Protein AF-A0A4R8KPI2-F1 (afdb_monomer_lite)

Organism: NCBI:txid480658

Secondary structure (DSSP, 8-state):
------PPPHHHHHHHHHHHSTTPPB---SSHHHHHHHHHTT-SB-

Foldseek 3Di:
DDPPPPPQDPVSLVVVQPVVDVNQDADDDPDPVSVVVCVVVPRSHD

InterPro domains:
  IPR015813 Pyruvate/Phosphoenolpyruvate kinase-like domain superfamily [SSF51621] (5-46)
  IPR040442 Pyruvate kinase-like domain superfamily [G3DSA:3.20.20.60] (2-46)

Structure (mmCIF, N/CA/C/O backbone):
data_AF-A0A4R8KPI2-F1
#
_entry.id   AF-A0A4R8KPI2-F1
#
loop_
_atom_site.group_PDB
_atom_site.id
_atom_site.type_symbol
_atom_site.label_atom_id
_atom_site.label_alt_id
_atom_site.label_comp_id
_atom_site.label_asym_id
_atom_site.label_entity_id
_atom_site.label_seq_id
_atom_site.pdbx_PDB_ins_code
_atom_site.Cartn_x
_atom_site.Cartn_y
_atom_site.Cartn_z
_atom_site.occupancy
_atom_site.B_iso_or_equiv
_atom_site.auth_seq_id
_atom_site.auth_comp_id
_atom_site.auth_asym_id
_atom_site.auth_atom_id
_atom_site.pdbx_PDB_model_num
ATOM 1 N N . MET A 1 1 ? -20.119 30.358 5.518 1.00 46.72 1 MET A N 1
ATOM 2 C CA . MET A 1 1 ? -19.910 29.075 6.225 1.00 46.72 1 MET A CA 1
ATOM 3 C C . MET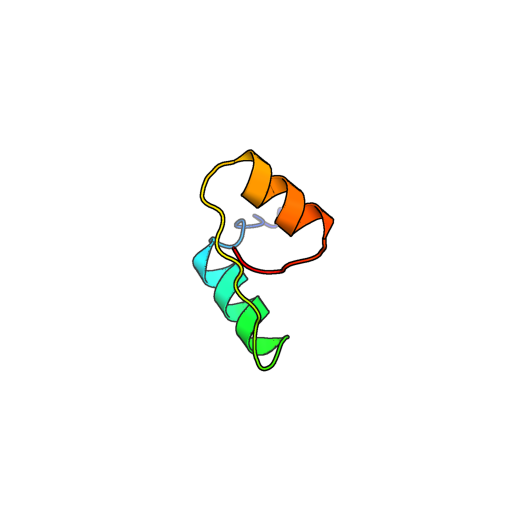 A 1 1 ? -18.680 28.408 5.610 1.00 46.72 1 MET A C 1
ATOM 5 O O . MET A 1 1 ? -18.803 27.802 4.557 1.00 46.72 1 MET A O 1
ATOM 9 N N . ASN A 1 2 ? -17.481 28.624 6.159 1.00 50.47 2 ASN A N 1
ATOM 10 C CA . ASN A 1 2 ? -16.238 28.109 5.567 1.00 50.47 2 ASN A CA 1
ATOM 11 C C . ASN A 1 2 ? -15.947 26.722 6.160 1.00 50.47 2 ASN A C 1
ATOM 13 O O . ASN A 1 2 ? -15.513 26.620 7.305 1.00 50.47 2 ASN A O 1
ATOM 17 N N . THR A 1 3 ? -16.243 25.650 5.426 1.00 51.94 3 THR A N 1
ATOM 18 C CA . THR A 1 3 ? -15.913 24.284 5.848 1.00 51.94 3 THR A CA 1
ATOM 19 C C . THR A 1 3 ? -14.414 24.066 5.678 1.00 51.9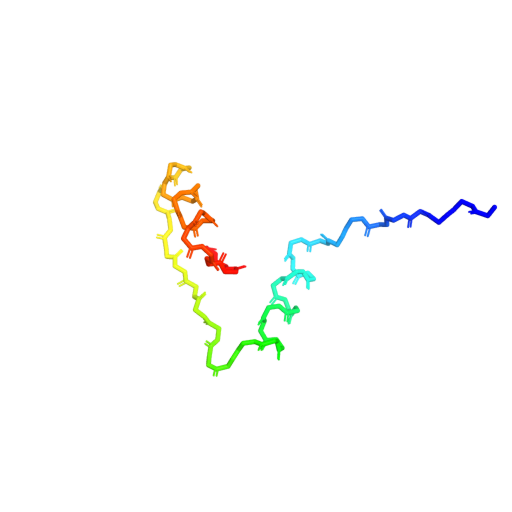4 3 THR A C 1
ATOM 21 O O . THR A 1 3 ? -13.931 23.907 4.559 1.00 51.94 3 THR A O 1
ATOM 24 N N . LEU A 1 4 ? -13.670 24.080 6.784 1.00 57.03 4 LEU A N 1
ATOM 25 C CA . LEU A 1 4 ? -12.281 23.633 6.834 1.00 57.03 4 LEU A CA 1
ATOM 26 C C . LEU A 1 4 ? -12.247 22.150 6.446 1.00 57.03 4 LEU A C 1
ATOM 28 O O . LEU A 1 4 ? -12.523 21.279 7.268 1.00 57.03 4 LEU A O 1
ATOM 32 N N . THR A 1 5 ? -11.954 21.850 5.182 1.00 56.66 5 THR A N 1
ATOM 33 C CA . THR A 1 5 ? -11.719 20.481 4.723 1.00 56.66 5 THR A CA 1
ATOM 34 C C . THR A 1 5 ? -10.385 20.029 5.300 1.00 56.66 5 THR A C 1
ATOM 36 O O . THR A 1 5 ? -9.328 20.240 4.707 1.00 56.66 5 THR A O 1
ATOM 39 N N . GLN A 1 6 ? -10.417 19.470 6.506 1.00 70.00 6 GLN A N 1
ATOM 40 C CA . GLN A 1 6 ? -9.265 18.810 7.096 1.00 70.00 6 GLN A CA 1
ATOM 41 C C . GLN A 1 6 ? -8.913 17.630 6.187 1.00 70.00 6 GLN A C 1
ATOM 43 O O . GLN A 1 6 ? -9.624 16.626 6.166 1.00 70.00 6 GLN A O 1
ATOM 48 N N . SER A 1 7 ? -7.870 17.790 5.366 1.00 74.12 7 SER A N 1
ATOM 49 C CA . SER A 1 7 ? -7.381 16.734 4.482 1.00 74.12 7 SER A CA 1
ATOM 50 C C . SER A 1 7 ? -7.203 15.460 5.294 1.00 74.12 7 SER A C 1
ATOM 52 O O . SER A 1 7 ? -6.453 15.448 6.272 1.00 74.12 7 SER A O 1
ATOM 54 N N . ALA A 1 8 ? -7.915 14.401 4.909 1.00 84.94 8 ALA A N 1
ATOM 55 C CA . ALA A 1 8 ? -7.838 13.129 5.605 1.00 84.94 8 ALA A CA 1
ATOM 56 C C . ALA A 1 8 ? -6.376 12.666 5.667 1.00 84.94 8 ALA A C 1
ATOM 58 O O . ALA A 1 8 ? -5.663 12.638 4.653 1.00 84.94 8 ALA A O 1
ATOM 59 N N . THR A 1 9 ? -5.926 12.309 6.870 1.00 94.00 9 THR A N 1
ATOM 60 C CA . THR A 1 9 ? -4.577 11.780 7.080 1.00 94.00 9 THR A CA 1
ATOM 61 C C . THR A 1 9 ? -4.370 10.522 6.232 1.00 94.00 9 THR A C 1
ATOM 63 O O . THR A 1 9 ? -5.326 9.869 5.805 1.00 94.00 9 THR A O 1
ATOM 66 N N . ALA A 1 10 ? -3.116 10.155 5.962 1.00 92.00 10 ALA A N 1
ATOM 67 C CA . ALA A 1 10 ? -2.824 8.929 5.214 1.00 92.00 10 ALA A CA 1
ATOM 68 C C . ALA A 1 10 ? -3.469 7.688 5.865 1.00 92.00 10 ALA A C 1
ATOM 70 O O . ALA A 1 10 ? -4.062 6.874 5.163 1.00 92.00 10 ALA A O 1
ATOM 71 N N . GLY A 1 11 ? -3.446 7.606 7.202 1.00 93.88 11 GLY A N 1
ATOM 72 C CA . GLY A 1 11 ? -4.103 6.534 7.956 1.00 93.88 11 GLY A CA 1
ATOM 73 C C . GLY A 1 11 ? -5.622 6.510 7.774 1.00 93.88 11 GLY A C 1
ATOM 74 O O . GLY A 1 11 ? -6.183 5.452 7.505 1.00 93.88 11 GLY A O 1
ATOM 75 N N . ALA A 1 12 ? -6.291 7.667 7.823 1.00 94.88 12 ALA A N 1
ATOM 76 C CA . ALA A 1 12 ? -7.735 7.739 7.585 1.00 94.88 12 ALA A CA 1
ATOM 77 C C . ALA A 1 12 ? -8.115 7.245 6.175 1.00 94.88 12 ALA A C 1
ATOM 79 O O . ALA A 1 12 ? -9.094 6.515 6.020 1.00 94.88 12 ALA A O 1
ATOM 80 N N . ARG A 1 13 ? -7.310 7.576 5.155 1.00 93.06 13 ARG A N 1
ATOM 81 C CA . ARG A 1 13 ? -7.505 7.078 3.781 1.00 93.06 13 ARG A CA 1
ATOM 82 C C . ARG A 1 13 ? -7.293 5.567 3.670 1.00 93.06 13 ARG A C 1
ATOM 84 O O . ARG A 1 13 ? -8.070 4.903 2.993 1.00 93.06 13 ARG A O 1
ATOM 91 N N . PHE A 1 14 ? -6.293 5.020 4.363 1.00 94.56 14 PHE A N 1
ATOM 92 C CA . PHE A 1 14 ? -6.059 3.575 4.399 1.00 94.56 14 PHE A CA 1
ATOM 93 C C . PHE A 1 14 ? -7.228 2.821 5.050 1.00 94.56 14 PHE A C 1
ATOM 95 O O . PHE A 1 14 ? -7.716 1.845 4.490 1.00 94.56 14 PHE A O 1
ATOM 102 N N . HIS A 1 15 ? -7.739 3.311 6.185 1.00 93.88 15 HIS A N 1
ATOM 103 C CA . HIS A 1 15 ? -8.894 2.708 6.860 1.00 93.88 15 HIS A CA 1
ATOM 104 C C . HIS A 1 15 ? -10.146 2.703 5.971 1.00 93.88 15 HIS A C 1
ATOM 106 O O . HIS A 1 15 ? -10.871 1.709 5.943 1.00 93.88 15 HIS A O 1
ATOM 112 N N . ALA A 1 16 ? -10.383 3.782 5.219 1.00 94.81 16 ALA A N 1
ATOM 113 C CA . ALA A 1 16 ? -11.467 3.829 4.242 1.00 94.81 16 ALA A CA 1
ATOM 114 C C . ALA A 1 16 ? -11.278 2.780 3.129 1.00 94.81 16 ALA A C 1
ATOM 116 O O . ALA A 1 16 ? -12.208 2.034 2.834 1.00 94.81 16 ALA A O 1
ATOM 117 N N . ALA A 1 17 ? -10.065 2.646 2.581 1.00 94.75 17 ALA A N 1
ATOM 118 C CA . ALA A 1 17 ? -9.766 1.649 1.551 1.00 94.75 17 ALA A CA 1
ATOM 119 C C . ALA A 1 17 ? -9.998 0.203 2.038 1.00 94.75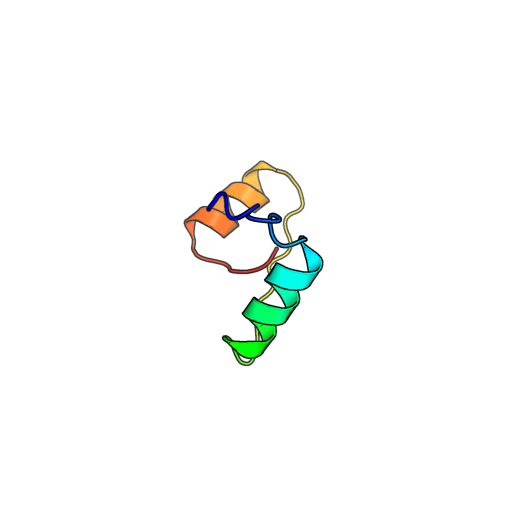 17 ALA A C 1
ATOM 121 O O . ALA A 1 17 ? -10.573 -0.598 1.306 1.00 94.75 17 ALA A O 1
ATOM 122 N N . VAL A 1 18 ? -9.629 -0.113 3.288 1.00 95.62 18 VAL A N 1
ATOM 123 C CA . VAL A 1 18 ? -9.889 -1.429 3.913 1.00 95.62 18 VAL A CA 1
ATOM 124 C C . VAL A 1 18 ? -11.390 -1.699 4.076 1.00 95.62 18 VAL A C 1
ATOM 126 O O . VAL A 1 18 ? -11.838 -2.841 3.973 1.00 95.62 18 VAL A O 1
ATOM 129 N N . ALA A 1 19 ? -12.185 -0.666 4.360 1.00 95.62 19 ALA A N 1
ATOM 130 C CA . ALA A 1 19 ? -13.632 -0.812 4.478 1.00 95.62 19 ALA A CA 1
ATOM 131 C C . ALA A 1 19 ? -14.302 -1.055 3.113 1.00 95.62 19 ALA A C 1
ATOM 133 O O . ALA A 1 19 ? -15.237 -1.857 3.035 1.00 95.62 19 ALA A O 1
ATOM 134 N N . GLU A 1 20 ? -13.817 -0.382 2.065 1.00 95.00 20 GLU A N 1
ATOM 135 C CA . GLU A 1 20 ? -14.332 -0.462 0.693 1.00 95.00 20 GLU A CA 1
ATOM 136 C C . GLU A 1 20 ? -13.945 -1.755 -0.041 1.00 95.00 20 GLU A C 1
ATOM 138 O O . GLU A 1 20 ? -14.745 -2.264 -0.824 1.00 95.00 20 GLU A O 1
ATOM 143 N N . GLU A 1 21 ? -12.736 -2.280 0.174 1.00 94.56 21 GLU A N 1
ATOM 144 C CA . GLU A 1 21 ? -12.183 -3.410 -0.583 1.00 94.56 21 GLU A CA 1
ATOM 145 C C . GLU A 1 21 ? -11.809 -4.579 0.340 1.00 94.56 21 GLU A C 1
ATOM 147 O O . GLU A 1 21 ? -11.076 -4.417 1.315 1.00 94.56 21 GLU A O 1
ATOM 152 N N . LYS A 1 22 ? -12.324 -5.780 0.040 1.00 94.88 22 LYS A N 1
ATOM 153 C CA . LYS A 1 22 ? -12.116 -6.990 0.852 1.00 94.88 22 LYS A CA 1
ATOM 154 C C . LYS A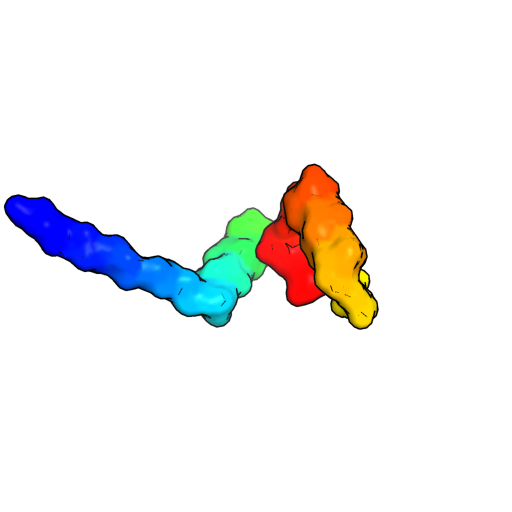 1 22 ? -11.775 -8.190 -0.047 1.00 94.88 22 LYS A C 1
ATOM 156 O O . LYS A 1 22 ? -12.691 -8.713 -0.682 1.00 94.88 22 LYS A O 1
ATOM 161 N N . PRO A 1 23 ? -10.514 -8.666 -0.075 1.00 93.75 23 PRO A N 1
ATOM 162 C CA . PRO A 1 23 ? -9.334 -8.132 0.620 1.00 93.75 23 PRO A CA 1
ATOM 163 C C . PRO A 1 23 ? -8.759 -6.889 -0.079 1.00 93.75 23 PRO A C 1
ATOM 165 O O . PRO A 1 23 ? -8.659 -6.877 -1.299 1.00 93.75 23 PRO A O 1
ATOM 168 N N . LEU A 1 24 ? -8.334 -5.878 0.688 1.00 96.75 24 LEU A N 1
ATOM 169 C CA . LEU A 1 24 ? -7.615 -4.722 0.141 1.00 96.75 24 LEU A CA 1
ATOM 170 C C . LEU A 1 24 ? -6.247 -5.154 -0.396 1.00 96.75 24 LEU A C 1
ATOM 172 O O . LEU A 1 24 ? -5.423 -5.673 0.367 1.00 96.75 24 LEU A O 1
ATOM 176 N N . GLN A 1 25 ? -5.972 -4.881 -1.672 1.00 96.38 25 GLN A N 1
ATOM 177 C CA . GLN A 1 25 ? -4.643 -5.110 -2.230 1.00 96.38 25 GLN A CA 1
ATOM 178 C C . GLN A 1 25 ? -3.676 -3.949 -1.931 1.00 96.38 25 GLN A C 1
ATOM 180 O O . GLN A 1 25 ? -3.947 -2.792 -2.251 1.00 96.38 25 GLN A O 1
ATOM 185 N N . VAL A 1 26 ? -2.516 -4.279 -1.348 1.00 96.12 26 VAL A N 1
ATOM 186 C CA . VAL A 1 26 ? -1.419 -3.340 -1.048 1.00 96.12 26 VAL A CA 1
ATOM 187 C C . VAL A 1 26 ? -0.179 -3.762 -1.833 1.00 96.12 26 VAL A C 1
ATOM 189 O O . VAL A 1 26 ? 0.355 -4.849 -1.603 1.00 96.12 26 VAL A O 1
ATOM 192 N N . VAL A 1 27 ? 0.264 -2.938 -2.784 1.00 96.38 27 VAL A N 1
ATOM 193 C CA . VAL A 1 27 ? 1.375 -3.283 -3.689 1.00 96.38 27 VAL A CA 1
ATOM 194 C C . VAL A 1 27 ? 2.683 -2.631 -3.255 1.00 96.38 27 VAL A C 1
ATOM 196 O O . VAL A 1 27 ? 2.756 -1.424 -3.105 1.00 96.38 27 VAL A O 1
ATOM 199 N N . GLY A 1 28 ? 3.756 -3.410 -3.123 1.00 97.00 28 GLY A N 1
ATOM 200 C CA . GLY A 1 28 ? 5.058 -2.852 -2.759 1.00 97.00 28 GLY A CA 1
ATOM 201 C C . GLY A 1 28 ? 5.642 -1.946 -3.850 1.00 97.00 28 GLY A C 1
ATOM 202 O O . GLY A 1 28 ? 5.762 -2.349 -5.008 1.00 97.00 28 GLY A O 1
ATOM 203 N N . ALA A 1 29 ? 6.079 -0.745 -3.466 1.00 97.56 29 ALA A N 1
ATOM 204 C CA . ALA A 1 29 ? 6.798 0.181 -4.337 1.00 97.56 29 ALA A CA 1
ATOM 205 C C . ALA A 1 29 ? 8.208 0.473 -3.793 1.00 97.56 29 ALA A C 1
ATOM 207 O O . ALA A 1 29 ? 8.373 1.197 -2.816 1.00 97.56 29 ALA A O 1
ATOM 208 N N . ILE A 1 30 ? 9.249 -0.047 -4.455 1.00 97.69 30 ILE A N 1
ATOM 209 C CA . ILE A 1 30 ? 10.651 0.153 -4.031 1.00 97.69 30 ILE A CA 1
ATOM 210 C C . ILE A 1 30 ? 11.173 1.577 -4.299 1.00 97.69 30 ILE A C 1
ATOM 212 O O . ILE A 1 30 ? 12.177 1.996 -3.729 1.00 97.69 30 ILE A O 1
ATOM 216 N N . ASN A 1 31 ? 10.514 2.331 -5.184 1.00 97.56 31 ASN A N 1
ATOM 217 C CA . ASN A 1 31 ? 10.853 3.724 -5.467 1.00 97.56 31 ASN A CA 1
ATOM 218 C C . ASN A 1 31 ? 9.622 4.539 -5.902 1.00 97.56 31 ASN A C 1
ATOM 220 O O . ASN A 1 31 ? 8.540 3.998 -6.140 1.00 97.56 31 ASN A O 1
ATOM 224 N N . ALA A 1 32 ? 9.810 5.853 -6.053 1.00 97.88 32 ALA A N 1
ATOM 225 C CA . ALA A 1 32 ? 8.739 6.782 -6.410 1.00 97.88 32 ALA A CA 1
ATOM 226 C C . ALA A 1 32 ? 8.094 6.495 -7.778 1.00 97.88 32 ALA A C 1
ATOM 228 O O . ALA A 1 32 ? 6.894 6.692 -7.936 1.00 97.88 32 ALA A O 1
ATOM 229 N N . ASN A 1 33 ? 8.852 5.995 -8.760 1.00 97.75 33 ASN A N 1
ATOM 230 C CA . ASN A 1 33 ? 8.286 5.645 -10.064 1.00 97.75 33 ASN A CA 1
ATOM 231 C C . ASN A 1 33 ? 7.304 4.466 -9.940 1.00 97.75 33 ASN A C 1
ATOM 233 O O . ASN A 1 33 ? 6.195 4.535 -10.456 1.00 97.75 33 ASN A O 1
ATOM 237 N N . HIS A 1 34 ? 7.653 3.428 -9.171 1.00 97.88 34 HIS A N 1
ATOM 238 C CA . HIS A 1 34 ? 6.745 2.301 -8.911 1.00 97.88 34 HIS A CA 1
ATOM 239 C C . HIS A 1 34 ? 5.465 2.757 -8.200 1.00 97.88 34 HIS A C 1
ATOM 241 O O . HIS A 1 34 ? 4.375 2.333 -8.573 1.00 97.88 34 HIS A O 1
ATOM 247 N N . ALA A 1 35 ? 5.584 3.676 -7.236 1.00 97.25 35 ALA A N 1
ATOM 248 C CA . ALA A 1 35 ? 4.437 4.274 -6.554 1.00 97.25 35 ALA A CA 1
ATOM 249 C C . ALA A 1 35 ? 3.505 5.018 -7.527 1.00 97.25 35 ALA A C 1
ATOM 251 O O . ALA A 1 35 ? 2.281 4.885 -7.454 1.00 97.25 35 ALA A O 1
ATOM 252 N N . LEU A 1 36 ? 4.075 5.780 -8.469 1.00 97.56 36 LEU A N 1
ATOM 253 C CA . LEU A 1 36 ? 3.300 6.451 -9.510 1.00 97.56 36 LEU A CA 1
ATOM 254 C C . LEU A 1 36 ? 2.618 5.435 -10.426 1.00 97.56 36 LEU A C 1
ATOM 256 O O . LEU A 1 36 ? 1.421 5.569 -10.662 1.00 97.56 36 LEU A O 1
ATOM 260 N N . LEU A 1 37 ? 3.329 4.414 -10.905 1.00 97.50 37 LEU A N 1
ATOM 261 C CA . LEU A 1 37 ? 2.749 3.372 -11.757 1.00 97.50 37 LEU A CA 1
ATOM 262 C C . LEU A 1 37 ? 1.588 2.649 -11.062 1.00 97.50 37 LEU A C 1
ATOM 264 O O . LEU A 1 37 ? 0.524 2.503 -11.659 1.00 97.50 37 LEU A O 1
ATOM 268 N N . ALA A 1 38 ? 1.744 2.286 -9.787 1.00 97.19 38 ALA A N 1
ATOM 269 C CA . ALA A 1 38 ? 0.682 1.669 -8.997 1.00 97.19 38 ALA A CA 1
ATOM 270 C C . ALA A 1 38 ? -0.558 2.574 -8.879 1.00 97.19 38 ALA A C 1
ATOM 272 O O . ALA A 1 38 ? -1.687 2.124 -9.078 1.00 97.19 38 ALA A O 1
ATOM 273 N N . LYS A 1 39 ? -0.361 3.877 -8.647 1.00 95.81 39 LYS A N 1
ATOM 274 C CA . LYS A 1 39 ? -1.466 4.844 -8.626 1.00 95.81 39 LYS A CA 1
ATOM 275 C C . LYS A 1 39 ? -2.195 4.925 -9.974 1.00 95.81 39 LYS A C 1
ATOM 277 O O . LYS A 1 39 ? -3.421 4.982 -9.991 1.00 95.81 39 LYS A O 1
ATOM 282 N N . HIS A 1 40 ? -1.468 4.919 -11.094 1.00 97.25 40 HIS A N 1
ATOM 283 C CA . HIS A 1 40 ? -2.071 4.943 -12.437 1.00 97.25 40 HIS A CA 1
ATOM 284 C C . HIS A 1 40 ? -2.787 3.632 -12.781 1.00 97.25 40 HIS A C 1
ATOM 286 O O . HIS A 1 40 ? -3.785 3.657 -13.494 1.00 97.25 40 HIS A O 1
ATOM 292 N N . ALA A 1 41 ? -2.313 2.506 -12.245 1.00 96.81 41 ALA A N 1
ATOM 293 C CA . ALA A 1 41 ? -2.968 1.206 -12.366 1.00 96.81 41 ALA A CA 1
ATOM 294 C C . ALA A 1 41 ? -4.236 1.074 -11.495 1.00 96.81 41 ALA A C 1
ATOM 296 O O . ALA A 1 41 ? -4.952 0.085 -11.618 1.00 96.81 41 ALA A O 1
ATOM 297 N N . GLY A 1 42 ? -4.532 2.061 -10.640 1.00 94.94 42 GLY A N 1
ATOM 298 C CA . GLY A 1 42 ? -5.750 2.100 -9.829 1.00 94.94 42 GLY A CA 1
ATOM 299 C C . GLY A 1 42 ? -5.629 1.454 -8.448 1.00 94.94 42 GLY A C 1
ATOM 300 O O . GLY A 1 42 ? -6.649 1.267 -7.787 1.00 94.94 42 G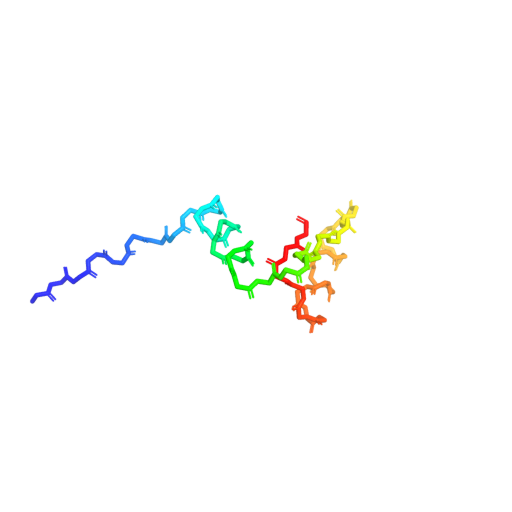LY A O 1
ATOM 301 N N . PHE A 1 43 ? -4.415 1.143 -7.978 1.00 96.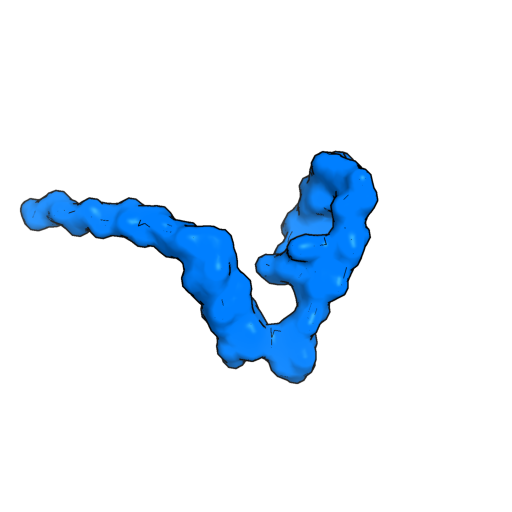25 43 PHE A N 1
ATOM 302 C CA . PHE A 1 43 ? -4.232 0.635 -6.618 1.00 96.25 43 PHE A CA 1
ATOM 303 C C . PHE A 1 43 ? -4.597 1.699 -5.577 1.00 96.25 43 PHE A C 1
ATOM 305 O O . PHE A 1 43 ? -4.182 2.860 -5.666 1.00 96.25 43 PHE A O 1
ATOM 312 N N . LYS A 1 44 ? -5.356 1.284 -4.558 1.00 94.00 44 LYS A N 1
ATOM 313 C CA . LYS A 1 44 ? -5.788 2.150 -3.449 1.00 94.00 44 LYS A CA 1
ATOM 314 C C . LYS A 1 44 ? -4.741 2.272 -2.335 1.00 94.00 44 LYS A C 1
ATOM 316 O O . LYS A 1 44 ? -4.829 3.194 -1.524 1.00 94.00 44 LYS A O 1
ATOM 321 N N . ALA A 1 45 ? -3.755 1.374 -2.306 1.00 95.25 45 ALA A N 1
ATOM 322 C CA . ALA A 1 45 ? -2.679 1.340 -1.322 1.00 95.25 45 ALA A CA 1
ATOM 323 C C . ALA A 1 45 ? -1.365 0.821 -1.941 1.00 95.25 45 ALA A C 1
ATOM 325 O O . ALA A 1 45 ? -1.388 -0.071 -2.792 1.00 95.25 45 ALA A O 1
ATOM 326 N N . ILE A 1 46 ? -0.237 1.385 -1.494 1.00 93.12 46 ILE A N 1
ATOM 327 C CA . ILE A 1 46 ? 1.140 1.020 -1.872 1.00 93.12 46 ILE A CA 1
ATOM 328 C C . ILE A 1 46 ? 2.033 0.890 -0.634 1.00 93.12 46 ILE A C 1
ATOM 330 O O . ILE A 1 46 ? 1.641 1.486 0.397 1.00 93.12 46 ILE A O 1
#

Radius of gyration: 13.19 Å; chains: 1; bounding box: 31×37×20 Å

pLDDT: mean 89.76, std 14.06, range [46.72, 97.88]

Sequence (46 aa):
MNTLTQSATAGARFHAAVAEEKPLQVVGAINANHALLAKHAGFKAI